Protein AF-A0AAW1G7V6-F1 (afdb_monomer)

Radius of gyration: 13.23 Å; Cα contacts (8 Å, |Δi|>4): 20; chains: 1; bounding box: 30×18×36 Å

Foldseek 3Di:
DPPPPPPPVNVVVLVVLADDPVLLVVLVVVCVVCVVDDDDPSNVSNVVSNVVD

Mean predicted aligned error: 7.18 Å

Secondary structure (DSSP, 8-state):
--TT---HHHHHHHHHTPPPHHHHHHHHHHHHH-TTSPPPHHHHHHHHHHHH-

Structure (mmCIF, N/CA/C/O backbone):
data_AF-A0AAW1G7V6-F1
#
_entry.id   AF-A0AAW1G7V6-F1
#
loop_
_atom_site.group_PDB
_atom_site.id
_atom_site.type_symbol
_atom_site.label_atom_id
_atom_site.label_alt_id
_atom_site.label_comp_id
_atom_site.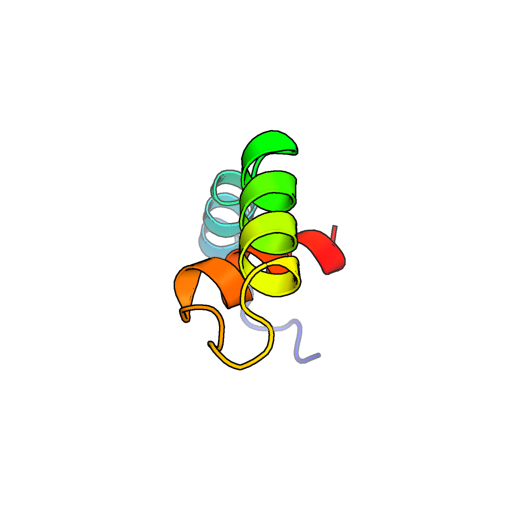label_asym_id
_atom_site.label_entity_id
_atom_site.label_seq_id
_atom_site.pdbx_PDB_ins_code
_atom_site.Cartn_x
_atom_site.Cartn_y
_atom_site.Cartn_z
_atom_site.occupancy
_atom_site.B_iso_or_equiv
_atom_site.auth_seq_id
_atom_site.auth_comp_id
_atom_site.auth_asym_id
_atom_site.auth_atom_id
_atom_site.pdbx_PDB_model_num
ATOM 1 N N . MET A 1 1 ? -3.032 -6.575 -20.878 1.00 46.56 1 MET A N 1
ATOM 2 C CA . MET A 1 1 ? -2.090 -5.539 -20.413 1.00 46.56 1 MET A CA 1
ATOM 3 C C . MET A 1 1 ? -1.058 -5.385 -21.510 1.00 46.56 1 MET A C 1
ATOM 5 O O . MET A 1 1 ? -0.342 -6.345 -21.767 1.00 46.56 1 MET A O 1
ATOM 9 N N . ASP A 1 2 ? -1.073 -4.264 -22.229 1.00 41.25 2 ASP A N 1
ATOM 10 C CA . ASP A 1 2 ? -0.097 -3.964 -23.281 1.00 41.25 2 ASP A CA 1
ATOM 11 C C . ASP A 1 2 ? 1.305 -3.862 -22.668 1.00 41.25 2 ASP A C 1
ATOM 13 O O . ASP A 1 2 ? 1.698 -2.841 -22.113 1.00 41.25 2 ASP A O 1
ATOM 17 N N . ALA A 1 3 ? 2.046 -4.968 -22.716 1.00 50.59 3 ALA A N 1
ATOM 18 C CA . ALA A 1 3 ? 3.362 -5.129 -22.102 1.00 50.59 3 ALA A CA 1
ATOM 19 C C . ALA A 1 3 ? 4.504 -4.476 -22.910 1.00 50.59 3 ALA A C 1
ATOM 21 O O . ALA A 1 3 ? 5.670 -4.801 -22.704 1.00 50.59 3 ALA A O 1
ATOM 22 N N . THR A 1 4 ? 4.201 -3.595 -23.866 1.00 54.12 4 THR A N 1
ATOM 23 C CA . THR A 1 4 ? 5.150 -3.219 -24.928 1.00 54.12 4 THR A CA 1
ATO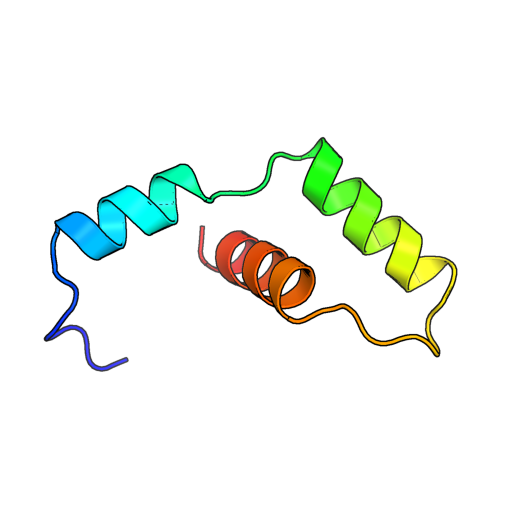M 24 C C . THR A 1 4 ? 5.830 -1.863 -24.754 1.00 54.12 4 THR A C 1
ATOM 26 O O . THR A 1 4 ? 6.724 -1.558 -25.534 1.00 54.12 4 THR A O 1
ATOM 29 N N . ILE A 1 5 ? 5.517 -1.082 -23.713 1.00 58.81 5 ILE A N 1
ATOM 30 C CA . ILE A 1 5 ? 6.294 0.120 -23.345 1.00 58.81 5 ILE A CA 1
ATOM 31 C C . ILE A 1 5 ? 6.500 0.151 -21.824 1.00 58.81 5 ILE A C 1
ATOM 33 O O . ILE A 1 5 ? 6.097 1.080 -21.130 1.00 58.81 5 ILE A O 1
ATOM 37 N N . MET A 1 6 ? 7.085 -0.905 -21.260 1.00 57.84 6 MET A N 1
ATOM 38 C CA . MET A 1 6 ? 7.587 -0.852 -19.887 1.00 57.84 6 MET A CA 1
ATOM 39 C C . MET A 1 6 ? 9.101 -0.666 -19.958 1.00 57.84 6 MET A C 1
ATOM 41 O O . MET A 1 6 ? 9.872 -1.618 -20.054 1.00 57.84 6 MET A O 1
ATOM 45 N N . ASN A 1 7 ? 9.527 0.597 -20.008 1.00 67.50 7 ASN A N 1
ATOM 46 C CA . ASN A 1 7 ? 10.942 0.951 -20.020 1.00 67.50 7 ASN A CA 1
ATOM 47 C C . ASN A 1 7 ? 11.573 0.400 -18.735 1.00 67.50 7 ASN A C 1
ATOM 49 O O . ASN A 1 7 ? 11.021 0.599 -17.655 1.00 67.50 7 ASN A O 1
ATOM 53 N N . ARG A 1 8 ? 12.724 -0.272 -18.836 1.00 70.25 8 ARG A N 1
ATOM 54 C CA . ARG A 1 8 ? 13.437 -0.875 -17.692 1.00 70.25 8 ARG A CA 1
ATOM 55 C C . ARG A 1 8 ? 13.569 0.079 -16.492 1.00 70.25 8 ARG A C 1
ATOM 57 O O . ARG A 1 8 ? 13.364 -0.332 -15.359 1.00 70.25 8 ARG A O 1
ATOM 64 N N . GLU A 1 9 ? 13.803 1.361 -16.763 1.00 77.06 9 GLU A N 1
ATOM 65 C CA . GLU A 1 9 ? 13.870 2.432 -15.758 1.00 77.06 9 GLU A CA 1
ATOM 66 C C . GLU A 1 9 ? 12.538 2.661 -15.016 1.00 77.06 9 GLU A C 1
ATOM 68 O O . GLU A 1 9 ? 12.519 2.921 -13.815 1.00 77.06 9 GLU A O 1
ATOM 73 N N . GLY A 1 10 ? 11.409 2.550 -15.721 1.00 75.88 10 GLY A N 1
ATOM 74 C CA . GLY A 1 10 ? 10.079 2.643 -15.124 1.00 75.88 10 GLY A CA 1
ATOM 75 C C . GLY A 1 10 ? 9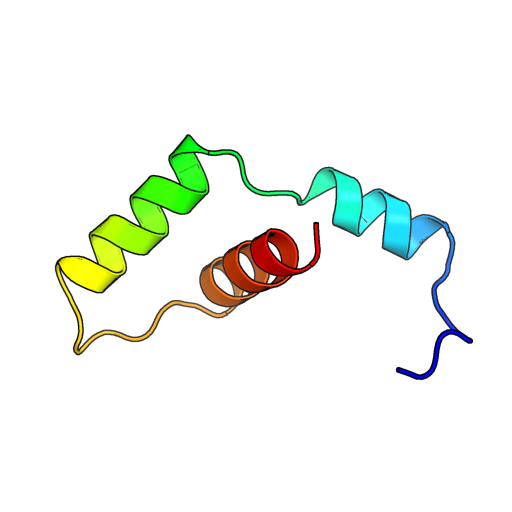.829 1.503 -14.143 1.00 75.88 10 GLY A C 1
ATOM 76 O O . GLY A 1 10 ? 9.332 1.746 -13.052 1.00 75.88 10 GLY A O 1
ATOM 77 N N . ILE A 1 11 ? 10.250 0.281 -14.483 1.00 78.00 11 ILE A N 1
ATOM 78 C CA . ILE A 1 11 ? 10.133 -0.886 -13.594 1.00 78.00 11 ILE A CA 1
ATOM 79 C C . ILE A 1 11 ? 10.978 -0.697 -12.340 1.00 78.00 11 ILE A C 1
ATOM 81 O O . ILE A 1 11 ? 10.481 -0.891 -11.237 1.00 78.00 11 ILE A O 1
ATOM 85 N N . GLU A 1 12 ? 12.236 -0.286 -12.495 1.00 79.88 12 GLU A N 1
ATOM 86 C CA . GLU A 1 12 ? 13.135 -0.057 -11.360 1.00 79.88 12 GLU A CA 1
ATOM 87 C C . GLU A 1 12 ? 12.575 1.015 -10.416 1.00 79.88 12 GLU A C 1
ATOM 89 O O . GLU A 1 12 ? 12.539 0.804 -9.207 1.00 79.88 12 GLU A O 1
ATOM 94 N N . LYS A 1 13 ? 12.026 2.112 -10.953 1.00 80.50 13 LYS A N 1
ATOM 95 C CA . LYS A 1 13 ? 11.343 3.133 -10.143 1.00 80.50 13 LYS A CA 1
ATOM 96 C C . LYS A 1 13 ? 10.125 2.577 -9.406 1.00 80.50 13 LYS A C 1
ATOM 98 O O . LYS A 1 13 ? 9.974 2.845 -8.216 1.00 80.50 13 LYS A O 1
ATOM 103 N N . LEU A 1 14 ? 9.288 1.776 -10.065 1.00 79.56 14 LEU A N 1
ATOM 104 C CA . LEU A 1 14 ? 8.138 1.139 -9.414 1.00 79.56 14 LEU A CA 1
ATOM 105 C C . LEU A 1 14 ? 8.569 0.173 -8.302 1.00 79.56 14 LEU A C 1
ATOM 107 O O . LEU A 1 14 ? 7.962 0.174 -7.235 1.00 79.56 14 LEU A O 1
ATOM 111 N N . LEU A 1 15 ? 9.649 -0.588 -8.509 1.00 76.31 15 LEU A N 1
ATOM 112 C CA . LEU A 1 15 ? 10.224 -1.469 -7.488 1.00 76.31 15 LEU A CA 1
ATOM 113 C C . LEU A 1 15 ? 10.754 -0.683 -6.280 1.00 76.31 15 LEU A C 1
ATOM 115 O O . LEU A 1 15 ? 10.593 -1.131 -5.150 1.00 76.31 15 LEU A O 1
ATOM 119 N N . THR A 1 16 ? 11.330 0.507 -6.490 1.00 81.19 16 THR A N 1
ATOM 120 C CA . THR A 1 16 ? 11.743 1.393 -5.381 1.00 81.19 16 THR A CA 1
ATOM 121 C C . THR A 1 16 ? 10.575 2.063 -4.654 1.00 81.19 16 THR A C 1
ATOM 123 O O . THR A 1 16 ? 10.770 2.603 -3.571 1.00 81.19 16 THR A O 1
ATOM 126 N N . MET A 1 17 ? 9.376 2.043 -5.242 1.00 83.69 17 MET A N 1
ATOM 127 C CA . MET A 1 17 ? 8.152 2.629 -4.688 1.00 83.69 17 MET A CA 1
ATOM 128 C C . MET A 1 17 ? 7.232 1.585 -4.043 1.00 83.69 17 MET A C 1
ATOM 130 O O . MET A 1 17 ? 6.078 1.891 -3.746 1.00 83.69 17 MET A O 1
ATOM 134 N N . LEU A 1 18 ? 7.707 0.351 -3.835 1.00 84.56 18 LEU A N 1
ATOM 135 C CA . LEU A 1 18 ? 6.951 -0.648 -3.087 1.00 84.56 18 LEU A CA 1
ATOM 136 C C . LEU A 1 18 ? 6.750 -0.154 -1.645 1.00 84.56 18 LEU A C 1
ATOM 138 O O . LEU A 1 18 ? 7.744 0.060 -0.949 1.00 84.56 18 LEU A O 1
ATOM 142 N N . PRO A 1 19 ? 5.496 0.021 -1.182 1.00 85.75 19 PRO A N 1
ATOM 143 C CA . PRO A 1 19 ? 5.251 0.452 0.189 1.00 85.75 19 PRO A CA 1
ATOM 144 C C . PRO A 1 19 ? 5.691 -0.631 1.172 1.00 85.75 19 PRO A C 1
ATOM 146 O O . PRO A 1 19 ? 5.499 -1.828 0.899 1.00 85.75 19 PRO A O 1
ATOM 149 N N . THR A 1 20 ? 6.208 -0.217 2.329 1.00 89.25 20 THR A N 1
ATOM 150 C CA . THR A 1 20 ? 6.516 -1.148 3.425 1.00 89.25 20 THR A CA 1
ATOM 151 C C . THR A 1 20 ? 5.235 -1.714 4.042 1.00 89.25 20 THR A C 1
ATOM 153 O O . THR A 1 20 ? 4.133 -1.192 3.836 1.00 89.25 20 THR A O 1
ATOM 156 N N . GLU A 1 21 ? 5.352 -2.798 4.814 1.00 88.31 21 GLU A N 1
ATOM 157 C CA . GLU A 1 21 ? 4.197 -3.361 5.525 1.00 88.31 21 GLU A CA 1
ATOM 158 C C . GLU A 1 21 ? 3.58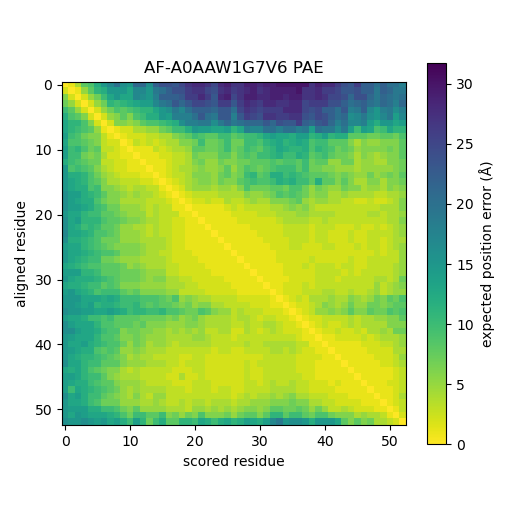0 -2.356 6.505 1.00 88.31 21 GLU A C 1
ATOM 160 O O . GLU A 1 21 ? 2.352 -2.271 6.591 1.00 88.31 21 GLU A O 1
ATOM 165 N N . GLU A 1 22 ? 4.389 -1.539 7.193 1.00 90.88 22 GLU A N 1
ATOM 166 C CA . GLU A 1 22 ? 3.852 -0.513 8.092 1.00 90.88 22 GLU A CA 1
ATOM 167 C C . GLU A 1 22 ? 3.071 0.566 7.338 1.00 90.88 22 GLU A C 1
ATOM 169 O O . GLU A 1 22 ? 2.023 1.006 7.811 1.00 90.88 22 GLU A O 1
ATOM 174 N N . GLU A 1 23 ? 3.552 1.000 6.170 1.00 90.50 23 GLU A N 1
ATOM 175 C CA . GLU A 1 23 ? 2.857 1.994 5.344 1.00 90.50 23 GLU A CA 1
ATOM 176 C C . GLU A 1 23 ? 1.520 1.454 4.835 1.00 90.50 23 GLU A C 1
ATOM 178 O O . GLU A 1 23 ? 0.496 2.126 4.964 1.00 90.50 23 GLU A O 1
ATOM 183 N N . ARG A 1 24 ? 1.499 0.213 4.331 1.00 89.75 24 ARG A N 1
ATOM 184 C CA . ARG A 1 24 ? 0.253 -0.448 3.910 1.00 89.75 24 ARG A CA 1
ATOM 185 C C . ARG A 1 24 ? -0.740 -0.551 5.058 1.00 89.75 24 ARG A C 1
ATOM 187 O O . ARG A 1 24 ? -1.911 -0.227 4.873 1.00 89.75 24 ARG A O 1
ATOM 194 N N . THR A 1 25 ? -0.267 -0.979 6.227 1.00 92.12 25 THR A N 1
ATOM 195 C CA . THR A 1 25 ? -1.111 -1.154 7.413 1.00 92.12 25 THR A CA 1
ATOM 196 C C . THR A 1 25 ? -1.731 0.176 7.822 1.00 92.12 25 THR A C 1
ATOM 198 O O . THR A 1 25 ? -2.945 0.255 7.969 1.00 92.12 25 THR A O 1
ATOM 201 N N . LYS A 1 26 ? -0.940 1.254 7.890 1.00 92.88 26 LYS A N 1
ATOM 202 C CA . LYS A 1 26 ? -1.449 2.595 8.221 1.00 92.88 26 LYS A CA 1
ATOM 203 C C . LYS A 1 26 ? -2.506 3.091 7.239 1.00 92.88 26 LYS A C 1
ATOM 205 O O . LYS A 1 26 ? -3.504 3.661 7.670 1.00 92.88 26 LYS A O 1
ATOM 210 N N . ILE A 1 27 ? -2.305 2.879 5.937 1.00 92.56 27 ILE A N 1
ATOM 211 C CA . ILE A 1 27 ? -3.283 3.271 4.911 1.00 92.56 27 ILE A CA 1
ATOM 212 C C . ILE A 1 27 ? -4.592 2.485 5.098 1.00 92.56 27 ILE A C 1
ATOM 214 O O . ILE A 1 27 ? -5.677 3.066 5.069 1.00 92.56 27 ILE A O 1
ATOM 218 N N . GLN A 1 28 ? -4.503 1.173 5.335 1.00 90.56 28 GLN A N 1
ATOM 219 C CA . GLN A 1 28 ? -5.673 0.322 5.572 1.00 90.56 28 GLN A CA 1
ATOM 220 C C . GLN A 1 28 ? -6.409 0.693 6.864 1.00 90.56 28 GLN A C 1
ATOM 222 O O . GLN A 1 28 ? -7.636 0.766 6.868 1.00 90.56 28 GLN A O 1
ATOM 227 N N . GLU A 1 29 ? -5.679 0.971 7.944 1.00 93.12 29 GLU A N 1
ATOM 228 C CA . GLU A 1 29 ? -6.247 1.428 9.214 1.00 93.12 29 GLU A CA 1
ATOM 229 C C . GLU A 1 29 ? -6.939 2.783 9.064 1.00 93.12 29 GLU A C 1
ATOM 231 O O . GLU A 1 29 ? -8.054 2.954 9.551 1.00 93.12 29 GLU A O 1
ATOM 236 N N . ALA A 1 30 ? -6.323 3.733 8.355 1.00 90.56 30 ALA A N 1
ATOM 237 C CA . ALA A 1 30 ? -6.916 5.041 8.097 1.00 90.56 30 ALA A CA 1
ATOM 238 C C . ALA A 1 30 ? -8.226 4.926 7.305 1.00 90.56 30 ALA A C 1
ATOM 240 O O . ALA A 1 30 ? -9.201 5.607 7.634 1.00 90.56 30 ALA A O 1
ATOM 241 N N . GLN A 1 31 ? -8.267 4.030 6.314 1.00 89.88 31 GLN A N 1
ATOM 242 C CA . GLN A 1 31 ? -9.466 3.749 5.529 1.00 89.88 31 GLN A CA 1
ATOM 243 C C . GLN A 1 31 ? -10.542 3.016 6.342 1.00 89.88 31 GLN A C 1
ATOM 245 O O . GLN A 1 31 ? -11.724 3.324 6.213 1.00 89.88 31 GLN A O 1
ATOM 250 N N . ALA A 1 32 ? -10.153 2.085 7.216 1.00 90.50 32 ALA A N 1
ATOM 251 C CA . ALA A 1 32 ? -11.076 1.407 8.125 1.00 90.50 32 ALA A CA 1
ATOM 252 C C . ALA A 1 32 ? -11.647 2.359 9.190 1.00 90.50 32 ALA A C 1
ATOM 254 O O . ALA A 1 32 ? -12.809 2.233 9.571 1.00 90.50 32 ALA A O 1
ATOM 255 N N . ALA A 1 33 ? -10.844 3.320 9.655 1.00 93.12 33 ALA A N 1
ATOM 256 C CA . ALA A 1 33 ? -11.262 4.347 10.602 1.00 93.12 33 ALA A CA 1
ATOM 257 C C . ALA A 1 33 ? -12.165 5.412 9.958 1.00 93.12 33 ALA A C 1
ATOM 259 O O . ALA A 1 33 ? -13.031 5.956 10.638 1.00 93.12 33 ALA A O 1
ATOM 260 N N . ASN A 1 34 ? -11.979 5.702 8.664 1.00 91.06 34 ASN A N 1
ATOM 261 C CA . ASN A 1 34 ? -12.729 6.723 7.930 1.00 91.06 34 ASN A CA 1
ATOM 262 C C . ASN A 1 34 ? -13.232 6.182 6.578 1.00 91.06 34 ASN A C 1
ATOM 264 O O . ASN A 1 34 ? -12.738 6.601 5.531 1.00 91.06 34 ASN A O 1
ATOM 268 N N . PRO A 1 35 ? -14.226 5.277 6.567 1.00 87.00 35 PRO A N 1
ATOM 269 C CA . PR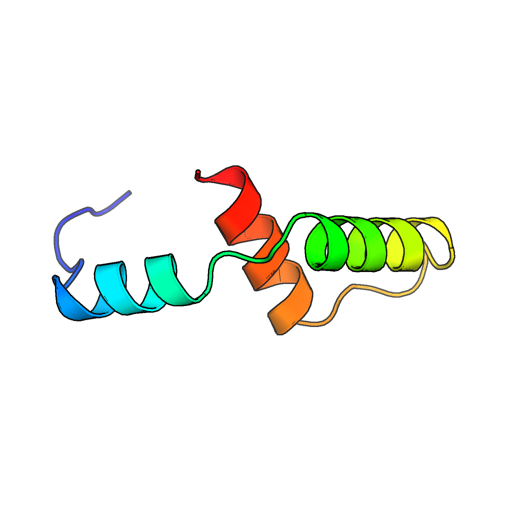O A 1 35 ? -14.712 4.653 5.333 1.00 87.00 35 PRO A CA 1
ATOM 270 C C . PRO A 1 35 ? -15.346 5.646 4.345 1.00 87.00 35 PRO A C 1
ATOM 272 O O . PRO A 1 35 ? -15.371 5.385 3.145 1.00 87.00 35 PRO A O 1
ATOM 275 N N . ASP A 1 36 ? -15.826 6.794 4.833 1.00 93.38 36 ASP A N 1
ATOM 276 C CA . ASP A 1 36 ? -16.415 7.858 4.011 1.00 93.38 36 ASP A CA 1
ATOM 277 C C . ASP A 1 36 ? -15.362 8.779 3.366 1.00 93.38 36 ASP A C 1
ATOM 279 O O . ASP A 1 36 ? -15.693 9.596 2.503 1.00 93.38 36 ASP A O 1
ATOM 283 N N . LEU A 1 37 ? -14.092 8.666 3.779 1.00 90.31 37 LEU A N 1
ATOM 284 C CA . LEU A 1 37 ? -12.986 9.442 3.231 1.00 90.31 37 LEU A CA 1
ATOM 285 C C . LEU A 1 37 ? -12.208 8.584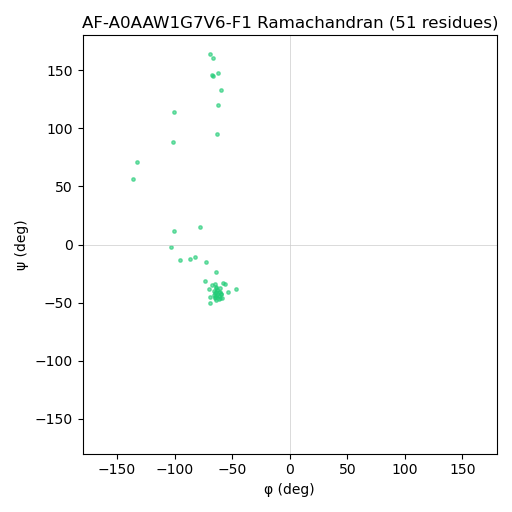 2.220 1.00 90.31 37 LEU A C 1
ATOM 287 O O . LEU A 1 37 ? -11.572 7.601 2.607 1.00 90.31 37 LEU A O 1
ATOM 291 N N . PRO A 1 38 ? -12.220 8.931 0.921 1.00 89.56 38 PRO A N 1
ATOM 292 C CA . PRO A 1 38 ? -11.429 8.207 -0.062 1.00 89.56 38 PRO A CA 1
ATOM 293 C C . PRO A 1 38 ? -9.931 8.428 0.172 1.00 89.56 38 PRO A C 1
ATOM 295 O O . PRO A 1 38 ? -9.503 9.521 0.549 1.00 89.56 38 PRO A O 1
ATOM 298 N N . LEU A 1 39 ? -9.138 7.396 -0.116 1.00 90.69 39 LEU A N 1
ATOM 299 C CA . LEU A 1 39 ? -7.681 7.490 -0.122 1.00 90.69 39 LEU A CA 1
ATOM 300 C C . LEU A 1 39 ? -7.199 8.484 -1.182 1.00 90.69 39 LEU A C 1
ATOM 302 O O . LEU A 1 39 ? -7.783 8.613 -2.263 1.00 90.69 39 LEU A O 1
ATOM 306 N N . GLY A 1 40 ? -6.092 9.160 -0.891 1.00 91.69 40 GLY A N 1
ATOM 307 C CA . GLY A 1 40 ? -5.414 10.000 -1.865 1.00 91.69 40 GLY A CA 1
ATOM 308 C C . GLY A 1 40 ? -4.821 9.177 -3.011 1.00 91.69 40 GLY A C 1
ATOM 309 O O . GLY A 1 40 ? -4.545 7.984 -2.881 1.00 91.69 40 GLY A O 1
ATOM 310 N N . SER A 1 41 ? -4.541 9.827 -4.143 1.00 90.44 41 SER A N 1
ATOM 311 C CA . SER A 1 41 ? -3.987 9.153 -5.328 1.00 90.44 41 SER A CA 1
ATOM 312 C C . SER A 1 41 ? -2.680 8.404 -5.045 1.00 90.44 41 SER A C 1
ATOM 314 O O . SER A 1 41 ? -2.444 7.350 -5.627 1.00 90.44 41 SER A O 1
ATOM 316 N N . ALA A 1 42 ? -1.839 8.924 -4.144 1.00 89.50 42 ALA A N 1
ATOM 317 C CA . ALA A 1 42 ? -0.592 8.274 -3.742 1.00 89.50 42 ALA A CA 1
ATOM 318 C C . ALA A 1 42 ? -0.844 6.996 -2.926 1.00 89.50 42 ALA A C 1
ATOM 320 O O . ALA A 1 42 ? -0.253 5.960 -3.208 1.00 89.50 42 ALA A O 1
ATOM 321 N N . GLU A 1 43 ? -1.761 7.039 -1.962 1.00 91.12 43 GLU A N 1
ATOM 322 C CA . GLU A 1 43 ? -2.120 5.889 -1.125 1.00 91.12 43 GLU A CA 1
ATOM 323 C C . GLU A 1 43 ? -2.781 4.790 -1.962 1.00 91.12 43 GLU A C 1
ATOM 325 O O . GLU A 1 43 ? -2.407 3.620 -1.877 1.00 91.12 43 GLU A O 1
ATOM 330 N N . GLN A 1 44 ? -3.698 5.179 -2.854 1.00 90.00 44 GLN A N 1
ATOM 331 C CA . GLN A 1 44 ? -4.329 4.271 -3.807 1.00 90.00 44 GLN A CA 1
ATOM 332 C C . GLN A 1 44 ? -3.290 3.621 -4.732 1.00 90.00 44 GLN A C 1
ATOM 334 O O . GLN A 1 44 ? -3.370 2.423 -5.012 1.00 90.00 44 GLN A O 1
ATOM 339 N N . PHE A 1 45 ? -2.299 4.389 -5.196 1.00 89.75 45 PHE A N 1
ATOM 340 C CA . PHE A 1 45 ? -1.212 3.884 -6.031 1.00 89.75 45 PHE A CA 1
ATOM 341 C C . PHE A 1 45 ? -0.332 2.881 -5.280 1.00 89.75 45 PHE A C 1
ATOM 343 O O . PHE A 1 45 ? -0.067 1.803 -5.808 1.00 89.75 45 PHE A O 1
ATOM 350 N N . LEU A 1 46 ? 0.050 3.186 -4.036 1.00 89.31 46 LEU A N 1
ATOM 351 C CA . LEU A 1 46 ? 0.820 2.282 -3.181 1.00 89.31 46 LEU A CA 1
ATOM 352 C C . LEU A 1 46 ? 0.063 0.972 -2.922 1.00 89.31 46 LEU A C 1
ATOM 354 O O . LEU A 1 46 ? 0.642 -0.097 -3.099 1.00 89.31 46 LEU A O 1
ATOM 358 N N . LEU A 1 47 ? -1.235 1.024 -2.594 1.00 88.75 47 LEU A N 1
ATOM 359 C CA . LEU A 1 47 ? -2.070 -0.177 -2.431 1.00 88.75 47 LEU A CA 1
A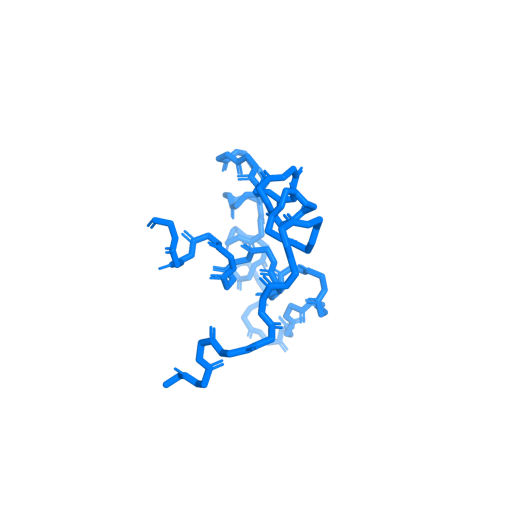TOM 360 C C . LEU A 1 47 ? -2.248 -0.970 -3.736 1.00 88.75 47 LEU A C 1
ATOM 362 O O . LEU A 1 47 ? -2.323 -2.198 -3.725 1.00 88.75 47 LEU A O 1
ATOM 366 N N . THR A 1 48 ? -2.298 -0.279 -4.872 1.00 87.38 48 THR A N 1
ATOM 367 C CA . THR A 1 48 ? -2.388 -0.931 -6.180 1.00 87.38 48 THR A CA 1
ATOM 368 C C . THR A 1 48 ? -1.083 -1.654 -6.495 1.00 87.38 48 THR A C 1
ATOM 370 O O . THR A 1 48 ? -1.117 -2.852 -6.756 1.00 87.38 48 THR A O 1
ATOM 373 N N . LEU A 1 49 ? 0.071 -0.986 -6.374 1.00 85.19 49 LEU A N 1
ATOM 374 C CA . LEU A 1 49 ? 1.393 -1.615 -6.506 1.00 85.19 49 LEU A CA 1
ATOM 375 C C . LEU A 1 49 ? 1.552 -2.812 -5.579 1.00 85.19 49 LEU A C 1
ATOM 377 O O . LEU A 1 49 ? 2.052 -3.861 -5.977 1.00 85.19 49 LEU A O 1
ATOM 381 N N . ALA A 1 50 ? 1.058 -2.659 -4.359 1.00 82.81 50 ALA A N 1
ATOM 382 C CA . ALA A 1 50 ? 1.056 -3.681 -3.344 1.00 82.81 50 ALA A CA 1
ATOM 383 C C . ALA A 1 50 ? 0.330 -4.973 -3.732 1.00 82.81 50 ALA A C 1
ATOM 385 O O . ALA A 1 50 ? 0.748 -6.038 -3.282 1.00 82.81 50 ALA A O 1
ATOM 386 N N . SER A 1 51 ? -0.727 -4.869 -4.539 1.00 79.38 51 SER A N 1
ATOM 387 C CA . SER A 1 51 ? -1.541 -5.999 -5.001 1.00 79.38 51 SER A CA 1
ATOM 388 C C . SER A 1 51 ? -1.014 -6.692 -6.262 1.00 79.38 51 SER A C 1
ATOM 390 O O . SER A 1 51 ? -1.510 -7.758 -6.617 1.00 79.38 51 SER A O 1
ATOM 392 N N . ILE A 1 52 ? -0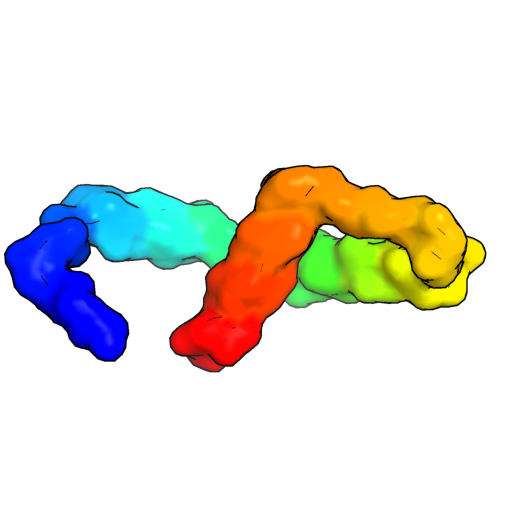.052 -6.077 -6.957 1.00 74.69 52 ILE A N 1
ATOM 393 C CA . ILE A 1 52 ? 0.529 -6.596 -8.207 1.00 74.69 52 ILE A CA 1
ATOM 394 C C . ILE A 1 52 ? 1.829 -7.381 -7.926 1.00 74.69 52 ILE A C 1
ATOM 396 O O . ILE A 1 52 ? 2.327 -8.077 -8.811 1.00 74.69 52 ILE A O 1
ATOM 400 N N . SER A 1 53 ? 2.375 -7.260 -6.707 1.00 59.38 53 SER A N 1
ATOM 401 C CA . SER A 1 53 ? 3.543 -8.011 -6.225 1.00 59.38 53 SER A CA 1
ATOM 402 C C . SER A 1 53 ? 3.201 -9.416 -5.744 1.00 59.38 53 SER A C 1
ATOM 404 O O . SER A 1 53 ? 2.058 -9.641 -5.296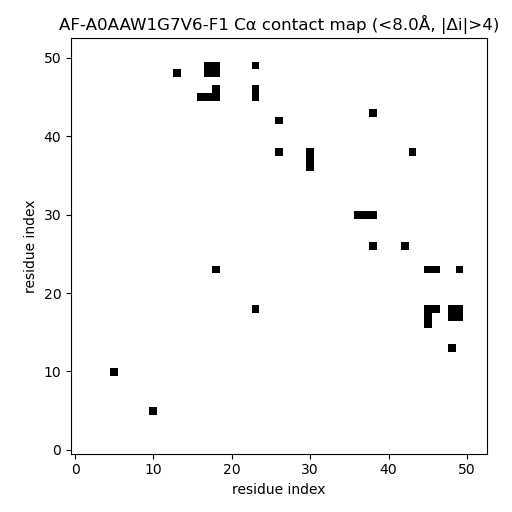 1.00 59.38 53 SER A O 1
#

pLDDT: mean 81.79, std 13.06, range [41.25, 93.38]

Organism: Popillia japonica (NCBI:txid7064)

Solvent-accessible surface area (backbone atoms only — not comparable to full-atom values): 3353 Å² total; per-residue (Å²): 130,89,80,83,82,73,51,70,68,59,52,54,51,53,64,75,55,61,62,53,72,68,56,51,48,52,54,50,50,51,38,72,76,34,74,91,52,80,75,50,74,66,57,49,46,35,56,50,56,59,69,74,106

InterPro domains:
  IPR015425 Formin, FH2 domain [PF02181] (1-52)
  IPR015425 Formin, FH2 domain [PS51444] (1-53)

Sequence (53 aa):
MDATIMNREGIEKLLTMLPTEEERTKIQEAQAANPDLPLGSAEQFLLTLASIS